Protein AF-A0A6L9SGC5-F1 (afdb_monomer_lite)

Foldseek 3Di:
DADALVNLCVQQQVLLVDDFDWLVSSLVSSVVSPNDPVSSVLSVQDDGDTDNGSVVCCVS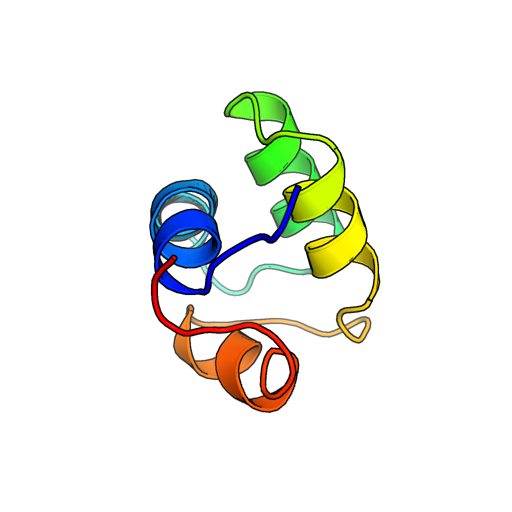CVVHHNGD

Radius of gyration: 10.73 Å; chains: 1; bounding box: 24×20×27 Å

Organism: NCBI:txid1981512

Sequence (68 aa):
MTVSRIEIADIVEGVFADPPVDKDQLLAWAHANGARDEVIDTLRRLPDQHYRSLRDLWPHLAGVPVEL

Secondary structure (DSSP, 8-state):
----HHHHHHHHGGGGGSS-B-HHHHHHHHHHTT--HHHHHHHHTS-SS-BSSHHHHGGGGTTS-S--

Structure (mmCIF, N/CA/C/O backbone):
data_AF-A0A6L9SGC5-F1
#
_entry.id   AF-A0A6L9SGC5-F1
#
loop_
_atom_site.group_PDB
_atom_site.id
_atom_site.type_symbol
_atom_site.label_atom_id
_atom_site.label_alt_id
_atom_site.label_comp_id
_atom_site.label_asym_id
_atom_site.label_entity_id
_atom_site.label_seq_id
_atom_site.pdbx_PDB_ins_code
_atom_site.Cartn_x
_atom_site.Cartn_y
_atom_site.Cartn_z
_atom_site.occupancy
_atom_site.B_iso_or_equiv
_atom_site.auth_seq_id
_atom_site.auth_comp_id
_atom_site.auth_asym_id
_atom_site.auth_atom_id
_atom_site.pdbx_PDB_model_num
ATOM 1 N N . MET A 1 1 ? -5.454 0.096 15.976 1.00 66.06 1 MET A N 1
ATOM 2 C CA . MET A 1 1 ? -6.457 1.124 15.587 1.00 66.06 1 MET A CA 1
ATOM 3 C C . MET A 1 1 ? -6.843 0.876 14.132 1.00 66.06 1 MET A C 1
ATOM 5 O O . MET A 1 1 ? -6.176 0.081 13.484 1.00 66.06 1 MET A O 1
ATOM 9 N N . THR A 1 2 ? -7.920 1.472 13.623 1.00 87.62 2 THR A N 1
ATOM 10 C CA . THR A 1 2 ? -8.331 1.285 12.218 1.00 87.62 2 THR A CA 1
ATOM 11 C C . THR A 1 2 ? -7.385 2.043 11.277 1.00 87.62 2 THR A C 1
ATOM 13 O O . THR A 1 2 ? -6.962 3.139 11.624 1.00 87.62 2 THR A O 1
ATOM 16 N N . VAL A 1 3 ? -7.054 1.465 10.119 1.00 93.44 3 VAL A N 1
ATOM 17 C CA . VAL A 1 3 ? -6.257 2.095 9.042 1.00 93.44 3 VAL A CA 1
ATOM 18 C C . VAL A 1 3 ? -7.195 2.629 7.968 1.00 93.44 3 VAL A C 1
ATOM 20 O O . VAL A 1 3 ? -8.220 1.999 7.704 1.00 93.44 3 VAL A O 1
ATOM 23 N N . SER A 1 4 ? -6.844 3.746 7.329 1.00 95.62 4 SER A N 1
ATOM 24 C CA . SER A 1 4 ? -7.600 4.298 6.195 1.00 95.62 4 SER A CA 1
ATOM 25 C C . SER A 1 4 ? -6.875 4.144 4.855 1.00 95.62 4 SER A C 1
ATOM 27 O O . SER A 1 4 ? -5.656 3.985 4.794 1.00 95.62 4 SER A O 1
ATOM 29 N N . ARG A 1 5 ? -7.621 4.201 3.746 1.00 95.38 5 ARG A N 1
ATOM 30 C CA . ARG A 1 5 ? -7.036 4.201 2.397 1.00 95.38 5 ARG A CA 1
ATOM 31 C C . ARG A 1 5 ? -6.267 5.483 2.092 1.00 95.38 5 ARG A C 1
ATOM 33 O O . ARG A 1 5 ? -5.313 5.397 1.330 1.00 95.38 5 ARG A O 1
ATOM 40 N N . ILE A 1 6 ? -6.653 6.623 2.671 1.00 95.25 6 ILE A N 1
ATOM 41 C CA . ILE A 1 6 ? -5.886 7.876 2.560 1.00 95.25 6 ILE A CA 1
ATOM 42 C C . ILE A 1 6 ? -4.517 7.707 3.222 1.00 95.25 6 ILE A C 1
ATOM 44 O O . ILE A 1 6 ? -3.505 7.924 2.574 1.00 95.25 6 ILE A O 1
ATOM 48 N N . GLU A 1 7 ? -4.473 7.185 4.448 1.00 95.50 7 GLU A N 1
ATOM 49 C CA . GLU A 1 7 ? -3.212 6.917 5.152 1.00 95.50 7 GLU A CA 1
ATOM 50 C C . GLU A 1 7 ? -2.293 5.964 4.367 1.00 95.50 7 GLU A C 1
ATOM 52 O O . GLU A 1 7 ? -1.089 6.191 4.262 1.00 95.50 7 GLU A O 1
ATOM 57 N N . ILE A 1 8 ? -2.859 4.905 3.775 1.00 95.88 8 ILE A N 1
ATOM 58 C CA . ILE A 1 8 ? -2.101 4.001 2.898 1.00 95.88 8 ILE A CA 1
ATOM 59 C C . ILE A 1 8 ? -1.624 4.729 1.636 1.00 95.88 8 ILE A C 1
ATOM 61 O O . ILE A 1 8 ? -0.519 4.461 1.180 1.00 95.88 8 ILE A O 1
ATOM 65 N N . ALA A 1 9 ? -2.431 5.614 1.050 1.00 95.75 9 ALA A N 1
ATOM 66 C CA . ALA A 1 9 ? -2.037 6.370 -0.133 1.00 95.75 9 ALA A CA 1
ATOM 67 C C . ALA A 1 9 ? -0.845 7.282 0.172 1.00 95.75 9 ALA A C 1
ATOM 69 O O . ALA A 1 9 ? 0.170 7.185 -0.513 1.00 95.75 9 ALA A O 1
ATOM 70 N N . ASP A 1 10 ? -0.947 8.078 1.236 1.00 96.19 10 ASP A N 1
ATOM 71 C CA . ASP A 1 10 ? 0.056 9.070 1.628 1.00 96.19 10 ASP A CA 1
ATOM 72 C C . ASP A 1 10 ? 1.425 8.430 1.891 1.00 96.19 10 ASP A C 1
ATOM 74 O O . ASP A 1 10 ? 2.466 8.987 1.549 1.00 96.19 10 ASP A O 1
ATOM 78 N N . ILE A 1 11 ? 1.448 7.231 2.483 1.00 96.44 11 ILE A N 1
ATOM 79 C CA . ILE A 1 11 ? 2.707 6.571 2.839 1.00 96.44 11 ILE A CA 1
ATOM 80 C C . ILE A 1 11 ? 3.377 5.870 1.651 1.00 96.44 11 ILE A C 1
ATOM 82 O O . ILE A 1 11 ? 4.607 5.817 1.587 1.00 96.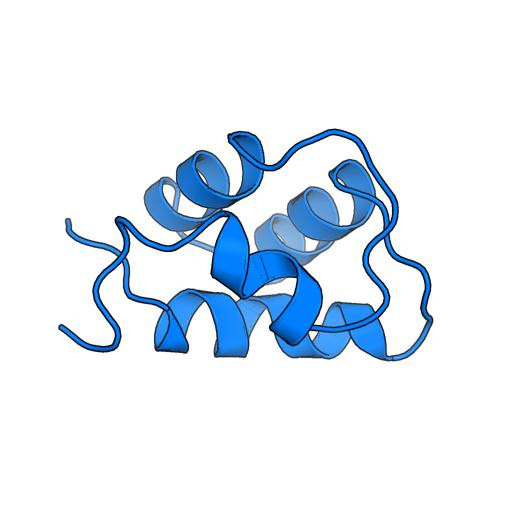44 11 ILE A O 1
ATOM 86 N N . VAL A 1 12 ? 2.599 5.318 0.709 1.00 95.56 12 VAL A N 1
ATOM 87 C CA . VAL A 1 12 ? 3.146 4.520 -0.404 1.00 95.56 12 VAL A CA 1
ATOM 88 C C . VAL A 1 12 ? 3.201 5.267 -1.731 1.00 95.56 12 VAL A C 1
ATOM 90 O O . VAL A 1 12 ? 3.836 4.764 -2.648 1.00 95.56 12 VAL A O 1
ATOM 93 N N . GLU A 1 13 ? 2.590 6.445 -1.882 1.00 95.38 13 GLU A N 1
ATOM 94 C CA . GLU A 1 13 ? 2.539 7.144 -3.176 1.00 95.38 13 GLU A CA 1
ATOM 95 C C . GLU A 1 13 ? 3.921 7.364 -3.806 1.00 95.38 13 GLU A C 1
ATOM 97 O O . GLU A 1 13 ? 4.085 7.190 -5.015 1.00 95.38 13 GLU A O 1
ATOM 102 N N . GLY A 1 14 ? 4.933 7.657 -2.985 1.00 95.50 14 GLY A N 1
ATOM 103 C CA . GLY A 1 14 ? 6.285 7.945 -3.455 1.00 95.50 14 GLY A CA 1
ATOM 104 C C . GLY A 1 14 ? 7.008 6.747 -4.074 1.00 95.50 14 GLY A C 1
ATOM 105 O O . GLY A 1 14 ? 7.873 6.948 -4.927 1.00 95.50 14 GLY A O 1
ATOM 106 N N . VAL A 1 15 ? 6.626 5.507 -3.735 1.00 96.50 15 VAL A N 1
ATOM 107 C CA . VAL A 1 15 ? 7.244 4.308 -4.330 1.00 96.50 15 VAL A CA 1
ATOM 108 C C . VAL A 1 15 ? 6.953 4.212 -5.828 1.00 96.50 15 VAL A C 1
ATOM 110 O O . VAL A 1 15 ? 7.752 3.683 -6.593 1.00 96.50 15 VAL A O 1
ATOM 113 N N . PHE A 1 16 ? 5.836 4.794 -6.275 1.00 96.62 16 PHE A N 1
ATOM 114 C CA . PHE A 1 16 ? 5.406 4.777 -7.672 1.00 96.62 16 PHE A CA 1
ATOM 115 C C . PHE A 1 16 ? 6.101 5.829 -8.550 1.00 96.62 16 PHE A C 1
ATOM 117 O O . PHE A 1 16 ? 5.695 6.020 -9.696 1.00 96.62 16 PHE A O 1
ATOM 124 N N . ALA A 1 17 ? 7.149 6.494 -8.054 1.00 95.62 17 ALA A N 1
ATOM 125 C CA . ALA A 1 17 ? 8.020 7.323 -8.885 1.00 95.62 17 ALA A CA 1
ATOM 126 C C . ALA A 1 17 ? 8.826 6.499 -9.911 1.00 95.62 17 ALA A C 1
ATOM 128 O O . ALA A 1 17 ? 9.198 7.040 -10.952 1.00 95.62 17 ALA A O 1
ATOM 129 N N . ASP A 1 18 ? 9.055 5.205 -9.646 1.00 93.38 18 ASP A N 1
ATOM 130 C CA . ASP A 1 18 ? 9.745 4.269 -10.547 1.00 93.38 18 ASP A CA 1
ATOM 131 C C . ASP A 1 18 ? 8.968 2.938 -10.678 1.00 93.38 18 ASP A C 1
ATOM 133 O O . ASP A 1 18 ? 9.318 1.935 -10.055 1.00 93.38 18 ASP A O 1
ATOM 137 N N . PRO A 1 19 ? 7.839 2.919 -11.415 1.00 92.94 19 PRO A N 1
ATOM 138 C CA . PRO A 1 19 ? 7.020 1.725 -11.582 1.00 92.94 19 PRO A CA 1
ATOM 139 C C . PRO A 1 19 ? 7.579 0.785 -12.671 1.00 92.94 19 PRO A C 1
ATOM 141 O O . PRO A 1 19 ? 8.178 1.243 -13.647 1.00 92.94 19 PRO A O 1
ATOM 144 N N . PRO A 1 20 ? 7.264 -0.523 -12.627 1.00 96.94 20 PRO A N 1
ATOM 145 C CA . PRO A 1 20 ? 6.369 -1.185 -11.679 1.00 96.94 20 PRO A CA 1
ATOM 146 C C . PRO A 1 20 ? 7.028 -1.498 -10.332 1.00 96.94 20 PRO A C 1
ATOM 148 O O . PRO A 1 20 ? 8.227 -1.732 -10.263 1.00 96.94 20 PRO A O 1
ATOM 151 N N . VAL A 1 21 ? 6.202 -1.586 -9.291 1.00 97.56 21 VAL A N 1
ATOM 152 C CA . VAL A 1 21 ? 6.618 -1.884 -7.918 1.00 97.56 21 VAL A CA 1
ATOM 153 C C . VAL A 1 21 ? 6.001 -3.208 -7.478 1.00 97.56 21 VAL A C 1
ATOM 155 O O . VAL A 1 21 ? 4.794 -3.407 -7.634 1.00 97.56 21 VAL A O 1
ATOM 158 N N . ASP A 1 22 ? 6.805 -4.123 -6.952 1.00 97.44 22 ASP A N 1
ATOM 159 C CA . ASP A 1 22 ? 6.328 -5.365 -6.343 1.00 97.44 22 ASP A CA 1
ATOM 160 C C . ASP A 1 22 ? 5.925 -5.176 -4.865 1.00 97.44 22 ASP A C 1
ATOM 162 O O . ASP A 1 22 ? 6.091 -4.113 -4.258 1.00 97.44 22 ASP A O 1
ATOM 166 N N . LYS A 1 23 ? 5.338 -6.215 -4.265 1.00 97.25 23 LYS A N 1
ATOM 167 C CA . LYS A 1 23 ? 4.869 -6.160 -2.874 1.00 97.25 23 LYS A CA 1
ATOM 168 C C . LYS A 1 23 ? 6.007 -5.924 -1.874 1.00 97.25 23 LYS A C 1
ATOM 170 O O . LYS A 1 23 ? 5.799 -5.220 -0.885 1.00 97.25 23 LYS A O 1
ATOM 175 N N . ASP A 1 24 ? 7.182 -6.496 -2.110 1.00 97.50 24 ASP A N 1
ATOM 176 C CA . ASP A 1 24 ? 8.313 -6.403 -1.188 1.00 97.50 24 ASP A CA 1
ATOM 177 C C . ASP A 1 24 ? 8.929 -5.001 -1.219 1.00 97.50 24 ASP A C 1
ATOM 179 O O . ASP A 1 24 ? 9.219 -4.433 -0.166 1.00 97.50 24 ASP A O 1
ATOM 183 N N . GLN A 1 25 ? 9.033 -4.389 -2.399 1.00 97.69 25 GLN A N 1
ATOM 184 C CA . GLN A 1 25 ? 9.413 -2.988 -2.569 1.00 97.69 25 GLN A CA 1
ATOM 185 C C . GLN A 1 25 ? 8.416 -2.050 -1.880 1.00 97.69 25 GLN A C 1
ATOM 187 O O . GLN A 1 25 ? 8.821 -1.097 -1.213 1.00 97.69 25 GLN A O 1
ATOM 192 N N . LEU A 1 26 ? 7.116 -2.338 -1.983 1.00 97.12 26 LEU A N 1
ATOM 193 C CA . LEU A 1 26 ? 6.067 -1.543 -1.349 1.00 97.12 26 LEU A CA 1
ATOM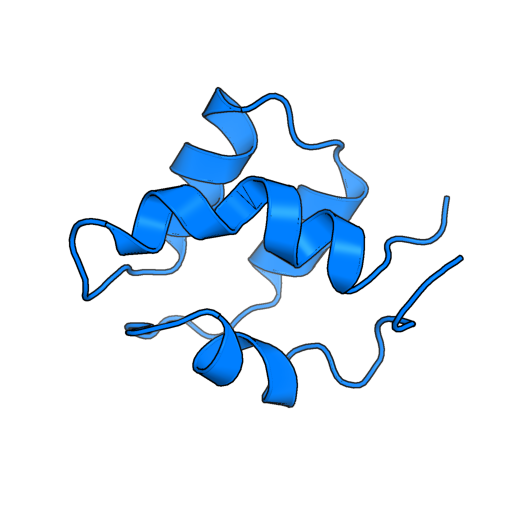 194 C C . LEU A 1 26 ? 6.125 -1.631 0.188 1.00 97.12 26 LEU A C 1
ATOM 196 O O . LEU A 1 26 ? 5.999 -0.618 0.878 1.00 97.12 26 LEU A O 1
ATOM 200 N N . LEU A 1 27 ? 6.391 -2.823 0.733 1.00 97.94 27 LEU A N 1
ATOM 201 C CA . LEU A 1 27 ? 6.617 -3.034 2.167 1.00 97.94 27 LEU A CA 1
ATOM 202 C C . LEU A 1 27 ? 7.909 -2.369 2.653 1.00 97.94 27 LEU A C 1
ATOM 204 O O . LEU A 1 27 ? 7.906 -1.722 3.701 1.00 97.94 27 LEU A O 1
ATOM 208 N N . ALA A 1 28 ? 9.002 -2.499 1.898 1.00 97.94 28 ALA A N 1
ATOM 209 C CA . ALA A 1 28 ? 10.278 -1.870 2.220 1.00 97.94 28 ALA A CA 1
ATOM 210 C C . ALA A 1 28 ? 10.153 -0.341 2.248 1.00 97.94 28 ALA A C 1
ATOM 212 O O . ALA A 1 28 ? 10.626 0.298 3.190 1.00 97.94 28 ALA A O 1
ATOM 213 N N . TRP A 1 29 ? 9.456 0.238 1.266 1.00 97.88 29 TRP A N 1
ATOM 214 C CA . TRP A 1 29 ? 9.158 1.667 1.222 1.00 97.88 29 TRP A CA 1
ATOM 215 C C . TRP A 1 29 ? 8.330 2.116 2.429 1.00 97.88 29 TRP A C 1
ATOM 217 O O . TRP A 1 29 ? 8.697 3.080 3.102 1.00 97.88 29 TRP A O 1
ATOM 227 N N . ALA A 1 30 ? 7.241 1.409 2.743 1.00 97.56 30 ALA A N 1
ATOM 228 C CA . ALA A 1 30 ? 6.387 1.744 3.879 1.00 97.56 30 ALA A CA 1
ATOM 229 C C . ALA A 1 30 ? 7.161 1.690 5.210 1.00 97.56 30 ALA A C 1
ATOM 231 O O . ALA A 1 30 ? 7.061 2.611 6.021 1.00 97.56 30 ALA A O 1
ATOM 232 N N . HIS A 1 31 ? 7.999 0.668 5.412 1.00 97.62 31 HIS A N 1
ATOM 233 C CA . HIS A 1 31 ? 8.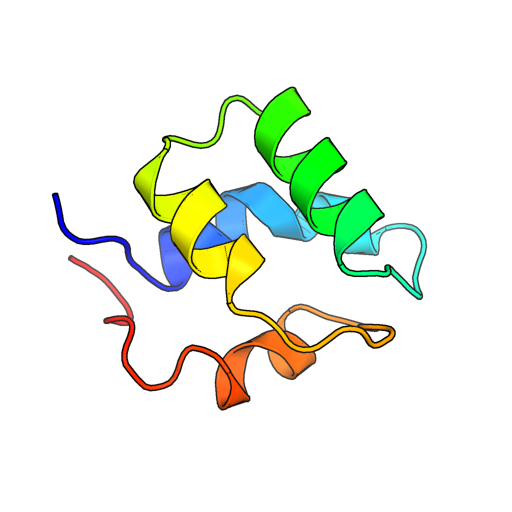878 0.581 6.581 1.00 97.62 31 HIS A CA 1
ATOM 234 C C . HIS A 1 31 ? 9.872 1.745 6.655 1.00 97.62 31 HIS A C 1
ATOM 236 O O . HIS A 1 31 ? 10.023 2.349 7.717 1.00 97.62 31 HIS A O 1
ATOM 242 N N . ALA A 1 32 ? 10.523 2.088 5.540 1.00 97.69 32 ALA A N 1
ATOM 243 C CA . ALA A 1 32 ? 11.483 3.190 5.484 1.00 97.69 32 ALA A CA 1
ATOM 244 C C . ALA A 1 32 ? 10.844 4.556 5.792 1.00 97.69 32 ALA A C 1
ATOM 246 O O . ALA A 1 32 ? 11.514 5.434 6.331 1.00 97.69 32 ALA A O 1
ATOM 247 N N . ASN A 1 33 ? 9.549 4.717 5.505 1.00 97.19 33 ASN A N 1
ATOM 248 C CA . ASN A 1 33 ? 8.786 5.933 5.787 1.00 97.19 33 ASN A CA 1
ATOM 249 C C . ASN A 1 33 ? 8.072 5.913 7.153 1.00 97.19 33 ASN A C 1
ATOM 251 O O . ASN A 1 33 ? 7.294 6.814 7.455 1.00 97.19 33 ASN A O 1
ATOM 255 N N . GLY A 1 34 ? 8.341 4.918 8.006 1.00 96.12 34 GLY A N 1
ATOM 256 C CA . GLY A 1 34 ? 7.793 4.873 9.364 1.00 96.12 34 GLY A CA 1
ATOM 257 C C . GLY A 1 34 ? 6.308 4.516 9.424 1.00 96.12 34 GLY A C 1
ATOM 258 O O . GLY A 1 34 ? 5.615 4.941 10.349 1.00 96.12 34 GLY A O 1
ATOM 259 N N . ALA A 1 35 ? 5.811 3.738 8.457 1.00 96.88 35 ALA A N 1
ATOM 260 C CA . ALA A 1 35 ? 4.458 3.203 8.511 1.00 96.88 35 ALA A CA 1
ATOM 261 C C . ALA A 1 35 ? 4.225 2.433 9.821 1.00 96.88 35 ALA A C 1
ATOM 263 O O . ALA A 1 35 ? 5.036 1.599 10.229 1.00 96.88 35 ALA A O 1
ATOM 264 N N . ARG A 1 36 ? 3.081 2.689 10.456 1.00 95.62 36 ARG A N 1
ATOM 265 C CA . ARG A 1 36 ? 2.604 1.927 11.616 1.00 95.62 36 ARG A CA 1
ATOM 266 C C . ARG A 1 36 ? 2.3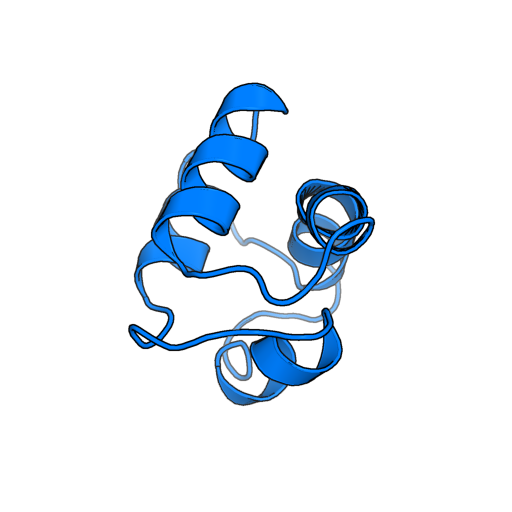43 0.459 11.260 1.00 95.62 36 ARG A C 1
ATOM 268 O O . ARG A 1 36 ? 2.010 0.140 10.116 1.00 95.62 36 ARG A O 1
ATOM 275 N N . ASP A 1 37 ? 2.395 -0.415 12.260 1.00 95.75 37 ASP A N 1
ATOM 276 C CA . ASP A 1 37 ? 2.239 -1.863 12.075 1.00 95.75 37 ASP A CA 1
ATOM 277 C C . ASP A 1 37 ? 0.940 -2.244 11.351 1.00 95.75 37 ASP A C 1
ATOM 279 O O . ASP A 1 37 ? 0.954 -3.105 10.476 1.00 95.75 37 ASP A O 1
ATOM 283 N N . GLU A 1 38 ? -0.181 -1.564 11.617 1.00 95.56 38 GLU A N 1
ATOM 284 C CA . GLU A 1 38 ? -1.449 -1.899 10.958 1.00 95.56 38 GLU A CA 1
ATOM 285 C C . GLU A 1 38 ? -1.469 -1.571 9.453 1.00 95.56 38 GLU A C 1
ATOM 287 O O . GLU A 1 38 ? -2.157 -2.249 8.678 1.00 95.56 38 GLU A O 1
ATOM 292 N N . VAL A 1 39 ? -0.713 -0.553 9.020 1.00 96.38 39 VAL A N 1
ATOM 293 C CA . VAL A 1 39 ? -0.512 -0.250 7.594 1.00 96.38 39 VAL A CA 1
ATOM 294 C C . VAL A 1 39 ? 0.317 -1.364 6.969 1.00 96.38 39 VAL A C 1
ATOM 296 O O . VAL A 1 39 ? -0.097 -1.937 5.963 1.00 96.38 39 VAL A O 1
ATOM 299 N N . ILE A 1 40 ? 1.431 -1.739 7.602 1.00 97.62 40 ILE A N 1
ATOM 300 C CA . ILE A 1 40 ? 2.292 -2.835 7.141 1.00 97.62 40 ILE A CA 1
ATOM 301 C C . ILE A 1 40 ? 1.503 -4.143 7.025 1.00 97.62 40 ILE A C 1
ATOM 303 O O . ILE A 1 40 ? 1.543 -4.804 5.988 1.00 97.62 40 ILE A O 1
ATOM 307 N N . ASP A 1 41 ? 0.722 -4.499 8.043 1.00 96.31 41 ASP A N 1
ATOM 308 C CA . ASP A 1 41 ? -0.117 -5.698 8.038 1.00 96.31 41 ASP A CA 1
ATOM 309 C C . ASP A 1 41 ? -1.192 -5.655 6.955 1.00 96.31 41 ASP A C 1
ATOM 311 O O . ASP A 1 41 ? -1.607 -6.697 6.443 1.00 96.31 41 ASP A O 1
ATOM 315 N N . THR A 1 42 ? -1.646 -4.460 6.581 1.00 96.06 42 THR A N 1
ATOM 316 C CA . THR A 1 42 ? -2.572 -4.278 5.464 1.00 96.06 42 THR A CA 1
ATOM 317 C C . THR A 1 42 ? -1.895 -4.496 4.121 1.00 96.06 42 THR A C 1
ATOM 319 O O . THR A 1 42 ? -2.420 -5.248 3.299 1.00 96.06 42 THR A O 1
ATOM 322 N N . LEU A 1 43 ? -0.705 -3.933 3.928 1.00 96.69 43 LEU A N 1
ATOM 323 C CA . LEU A 1 43 ? 0.090 -4.114 2.715 1.00 96.69 43 LEU A CA 1
ATOM 324 C C . LEU A 1 43 ? 0.564 -5.568 2.544 1.00 96.69 43 LEU A C 1
ATOM 326 O O . LEU A 1 43 ? 0.584 -6.081 1.429 1.00 96.69 43 LEU A O 1
ATOM 330 N N . ARG A 1 44 ? 0.841 -6.293 3.636 1.00 96.75 44 ARG A N 1
ATOM 331 C CA . ARG A 1 44 ? 1.202 -7.726 3.601 1.00 96.75 44 ARG A CA 1
ATOM 332 C C . ARG A 1 44 ? 0.124 -8.621 2.986 1.00 96.75 44 ARG A C 1
ATOM 334 O O . ARG A 1 44 ? 0.456 -9.679 2.456 1.00 96.75 44 ARG A O 1
ATOM 341 N N . ARG A 1 45 ? -1.153 -8.221 3.061 1.00 95.56 45 ARG A N 1
ATOM 342 C CA . ARG A 1 45 ? -2.289 -8.982 2.503 1.00 95.56 45 ARG A CA 1
ATOM 343 C C . ARG A 1 45 ? -2.450 -8.813 0.993 1.00 95.56 45 ARG A C 1
ATOM 345 O O . ARG A 1 45 ? -3.279 -9.502 0.400 1.00 95.56 45 ARG A O 1
ATOM 352 N N . LEU A 1 46 ? -1.695 -7.906 0.378 1.00 96.88 46 LEU A N 1
ATOM 353 C CA . LEU A 1 46 ? -1.716 -7.711 -1.064 1.00 96.88 46 LEU A CA 1
ATOM 354 C C . LEU A 1 46 ? -1.216 -8.971 -1.795 1.00 96.88 46 LEU A C 1
ATOM 356 O O . LEU A 1 46 ? -0.315 -9.659 -1.296 1.00 96.88 46 LEU A O 1
ATOM 360 N N . PRO A 1 47 ? -1.776 -9.293 -2.975 1.00 97.25 47 PRO A N 1
ATOM 361 C CA . PRO A 1 47 ? -1.246 -10.370 -3.796 1.00 97.25 47 PRO A CA 1
ATOM 362 C C . PRO A 1 47 ? 0.191 -10.078 -4.230 1.00 97.25 47 PRO A C 1
ATOM 364 O O . PRO A 1 47 ? 0.621 -8.926 -4.330 1.00 97.25 47 PRO A O 1
ATOM 367 N N . ASP A 1 48 ? 0.939 -11.146 -4.477 1.00 96.38 48 ASP A N 1
ATOM 368 C CA . ASP A 1 48 ? 2.294 -11.047 -5.003 1.00 96.38 48 ASP A CA 1
ATOM 369 C C . ASP A 1 48 ? 2.248 -10.797 -6.518 1.00 96.38 48 ASP A C 1
ATOM 371 O O . ASP A 1 48 ? 2.071 -11.714 -7.321 1.00 96.38 48 ASP A O 1
ATOM 375 N N . GLN A 1 49 ? 2.275 -9.519 -6.891 1.00 96.56 49 GLN A N 1
ATOM 376 C CA . GLN A 1 49 ? 2.197 -9.038 -8.266 1.00 96.56 49 GLN A CA 1
ATOM 377 C C . GLN A 1 49 ? 2.851 -7.658 -8.378 1.00 96.56 49 GLN A C 1
ATOM 379 O O . GLN A 1 49 ? 3.176 -7.016 -7.381 1.00 96.56 49 GLN A O 1
ATOM 384 N N . HIS A 1 50 ? 2.985 -7.183 -9.612 1.00 97.25 50 HIS A N 1
ATOM 385 C CA . HIS A 1 50 ? 3.478 -5.844 -9.900 1.00 97.25 50 HIS A CA 1
ATOM 386 C C . HIS A 1 50 ? 2.330 -4.832 -9.930 1.00 97.25 50 HIS A C 1
ATOM 388 O O . HIS A 1 50 ? 1.341 -5.022 -10.641 1.00 97.25 50 HIS A O 1
ATOM 394 N N . TYR A 1 51 ? 2.507 -3.728 -9.215 1.00 97.62 51 TYR A N 1
ATOM 395 C CA . TYR A 1 51 ? 1.605 -2.584 -9.173 1.00 97.62 51 TYR A CA 1
ATOM 396 C C . TYR A 1 51 ? 2.233 -1.421 -9.939 1.00 97.62 51 TYR A C 1
ATOM 398 O O . TYR A 1 51 ? 3.423 -1.137 -9.814 1.00 97.62 51 TYR A O 1
ATOM 406 N N . ARG A 1 52 ? 1.446 -0.735 -10.763 1.00 97.19 52 ARG A N 1
ATOM 407 C CA . ARG A 1 52 ? 1.892 0.429 -11.543 1.00 97.19 52 ARG A CA 1
ATOM 408 C C . ARG A 1 52 ? 1.433 1.742 -10.929 1.00 97.19 52 ARG A C 1
ATOM 410 O O . ARG A 1 52 ? 1.964 2.790 -11.278 1.00 97.19 52 ARG A O 1
ATOM 417 N N . SER A 1 53 ? 0.426 1.698 -10.062 1.00 96.81 53 SER A N 1
ATOM 418 C CA . SER A 1 53 ? -0.096 2.868 -9.368 1.00 96.81 53 SER A CA 1
ATOM 419 C C . SER A 1 53 ? -0.872 2.490 -8.108 1.00 9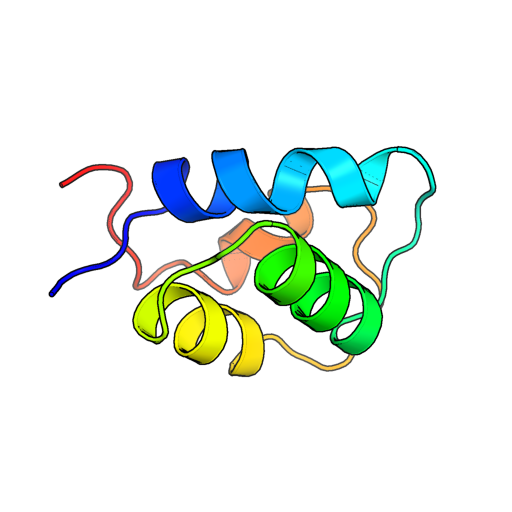6.81 53 SER A C 1
ATOM 421 O O . SER A 1 53 ? -1.296 1.346 -7.940 1.00 96.81 53 SER A O 1
ATOM 423 N N . LEU A 1 54 ? -1.188 3.496 -7.287 1.00 94.69 54 LEU A N 1
ATOM 424 C CA . LEU A 1 54 ? -2.121 3.374 -6.160 1.00 94.69 54 LEU A CA 1
ATOM 425 C C . LEU A 1 54 ? -3.461 2.734 -6.547 1.00 94.69 54 LEU A C 1
ATOM 427 O O . LEU A 1 54 ? -4.026 1.959 -5.780 1.00 94.69 54 LEU A O 1
ATOM 431 N N . ARG A 1 55 ? -3.979 3.017 -7.750 1.00 93.94 55 ARG A N 1
ATOM 432 C CA . ARG A 1 55 ? -5.275 2.477 -8.192 1.00 93.94 55 ARG A CA 1
ATOM 433 C C . ARG A 1 55 ? -5.277 0.955 -8.280 1.00 93.94 55 ARG A C 1
ATOM 435 O O . ARG A 1 55 ? -6.331 0.359 -8.081 1.00 93.94 55 ARG A O 1
ATOM 442 N N . ASP A 1 56 ? -4.120 0.343 -8.518 1.00 96.62 56 ASP A N 1
ATOM 443 C CA . ASP A 1 56 ? -3.990 -1.112 -8.585 1.00 96.62 56 ASP A CA 1
ATOM 444 C C . ASP A 1 56 ? -4.124 -1.754 -7.196 1.00 96.62 56 ASP A C 1
ATOM 446 O O . ASP A 1 56 ? -4.489 -2.920 -7.086 1.00 96.62 56 ASP A O 1
ATOM 450 N N . LEU A 1 57 ? -3.895 -0.988 -6.123 1.00 95.38 57 LEU A N 1
ATOM 451 C CA . LEU A 1 57 ? -4.068 -1.445 -4.745 1.00 95.38 57 LEU A CA 1
ATOM 452 C C . LEU A 1 57 ? -5.547 -1.436 -4.325 1.00 95.38 57 LEU A C 1
ATOM 454 O O . LEU A 1 57 ? -5.962 -2.252 -3.505 1.00 95.38 57 LEU A O 1
ATOM 458 N N . TRP A 1 58 ? -6.369 -0.528 -4.869 1.00 93.88 58 TRP A N 1
ATOM 459 C CA . TRP A 1 58 ? -7.720 -0.255 -4.347 1.00 93.88 58 TRP A CA 1
ATOM 460 C C . TRP A 1 58 ? -8.657 -1.468 -4.363 1.00 93.88 58 TRP A C 1
ATOM 462 O O . TRP A 1 58 ? -9.361 -1.658 -3.367 1.00 93.88 58 TRP A O 1
ATOM 472 N N . PRO A 1 59 ? -8.665 -2.321 -5.407 1.00 95.56 59 PRO A N 1
ATOM 473 C CA . PRO A 1 59 ? -9.449 -3.555 -5.399 1.00 95.56 59 PRO A CA 1
ATOM 474 C C . PRO A 1 59 ? -9.110 -4.485 -4.225 1.00 95.56 59 PRO A C 1
ATOM 476 O O . PRO A 1 59 ? -9.984 -5.192 -3.727 1.00 95.56 59 PRO A O 1
ATOM 479 N N . HIS A 1 60 ? -7.865 -4.457 -3.746 1.00 95.12 60 HIS A N 1
ATOM 480 C CA . HIS A 1 60 ? -7.380 -5.285 -2.639 1.00 95.12 60 HIS A CA 1
ATOM 481 C C . HIS A 1 60 ? -7.615 -4.648 -1.258 1.00 95.12 60 HIS A C 1
ATOM 483 O O . HIS A 1 60 ? -7.467 -5.312 -0.234 1.00 95.12 60 HIS A O 1
ATOM 489 N N . LEU A 1 61 ? -8.028 -3.377 -1.219 1.00 94.12 61 LEU A N 1
ATOM 490 C CA . LEU A 1 61 ? -8.282 -2.600 -0.002 1.00 94.12 61 LEU A CA 1
ATOM 491 C C . LEU A 1 61 ? -9.775 -2.301 0.209 1.00 94.12 61 LEU A C 1
ATOM 493 O O . LEU A 1 61 ? -10.123 -1.395 0.962 1.00 94.12 61 LEU A O 1
ATOM 497 N N . ALA A 1 62 ? -10.679 -3.053 -0.426 1.00 91.25 62 ALA A N 1
ATOM 498 C CA . ALA A 1 62 ? -12.124 -2.811 -0.345 1.00 91.25 62 ALA A CA 1
ATOM 499 C C . ALA A 1 62 ? -12.691 -2.856 1.092 1.00 91.25 62 ALA A C 1
ATOM 501 O O . ALA A 1 62 ? -13.681 -2.190 1.379 1.00 91.25 62 ALA A O 1
ATOM 502 N N . GLY A 1 63 ? -12.054 -3.613 1.995 1.00 90.44 63 GLY A N 1
ATOM 503 C CA . GLY A 1 63 ? -12.412 -3.680 3.419 1.00 90.44 63 GLY A CA 1
ATOM 504 C C . GLY A 1 63 ? -11.790 -2.586 4.296 1.00 90.44 63 GLY A C 1
ATOM 505 O O . GLY A 1 63 ? -12.026 -2.576 5.500 1.00 90.44 63 GLY A O 1
ATOM 506 N N . VAL A 1 64 ? -10.983 -1.690 3.721 1.00 93.62 64 VAL A N 1
ATOM 507 C CA . VAL A 1 64 ? -10.338 -0.575 4.425 1.00 93.62 64 VAL A CA 1
ATOM 508 C C . VAL A 1 64 ? -11.187 0.692 4.230 1.00 93.62 64 VAL A C 1
ATOM 510 O O . VAL A 1 64 ? -11.502 1.048 3.082 1.00 93.62 64 VAL A O 1
ATOM 513 N N . PRO A 1 65 ? -11.582 1.395 5.309 1.00 94.06 65 PRO A N 1
ATOM 514 C CA . PRO A 1 65 ? -12.333 2.643 5.192 1.00 94.06 65 PRO A CA 1
ATOM 515 C C . PRO A 1 65 ? -11.544 3.694 4.399 1.00 94.06 65 PRO A C 1
ATOM 517 O O . PRO A 1 65 ? -10.318 3.650 4.332 1.00 94.06 65 PRO A O 1
ATOM 520 N N . VAL A 1 66 ? -12.243 4.628 3.745 1.00 90.88 66 VAL A N 1
ATOM 521 C CA . VAL A 1 66 ? -11.575 5.698 2.974 1.00 90.88 66 VAL A CA 1
ATOM 522 C C . VAL A 1 66 ? -10.812 6.634 3.908 1.00 90.88 66 VAL A C 1
ATOM 524 O O . VAL A 1 66 ? -9.645 6.916 3.663 1.00 90.88 66 VAL A O 1
ATOM 527 N N . GLU A 1 67 ? -11.477 7.043 4.982 1.00 88.62 67 GLU A N 1
ATOM 528 C CA . GLU A 1 67 ? -11.052 8.000 6.003 1.00 88.62 67 GLU A CA 1
ATOM 529 C C . GLU A 1 67 ? -11.544 7.484 7.370 1.00 88.62 67 GLU A C 1
ATOM 531 O O . GLU A 1 67 ? -12.434 6.621 7.404 1.00 88.62 67 GLU A O 1
ATOM 536 N N . LEU A 1 68 ? -10.934 7.945 8.466 1.00 80.12 68 LEU A N 1
ATOM 537 C CA . LEU A 1 68 ? -11.292 7.569 9.842 1.00 80.12 68 LEU A CA 1
ATOM 538 C C . LEU A 1 68 ? -12.320 8.514 10.465 1.00 80.12 68 LEU A C 1
ATOM 540 O O . LEU A 1 68 ? -12.239 9.730 10.198 1.00 80.12 68 LEU A O 1
#

InterPro domains:
  IPR021527 Protein of unknown function DUF2795 [PF11387] (4-58)

pLDDT: mean 94.99, std 4.51, range [66.06, 97.94]